Protein AF-A0A2E2ATV5-F1 (afdb_monomer)

Mean predicted aligned error: 11.68 Å

pLDDT: mean 76.26, std 19.48, range [38.84, 96.06]

Sequence (102 aa):
MVSDTLPAQDDDAKKGMDEQSQVKVQELYQQFESQNRDREFQKAGETLTKALKLQEVPTFYYLRGRVQFRLGQFEASVKSFDAYVKAAPNAESRQWERGISM

Nearest PDB structures (foldseek):
  2gw1-assembly1_B  TM=9.571E-01  e=1.137E-01  Saccharomyces cerevisiae
  3uq3-assembly1_A  TM=8.238E-01  e=8.027E-02  Saccharomyces cerevisiae S288C
  8pkp-assembly1_Y  TM=6.493E-01  e=6.746E-02  Homo sapiens
  2pl2-assembly1_B  TM=7.151E-01  e=1.705E-01  Thermus thermophilus HB27
  4hnx-assembly1_A  TM=8.752E-01  e=1.544E+00  Saccharomyces cerevisiae S288C

Radius of gyration: 19.48 Å; Cα contacts (8 Å, |Δi|>4): 80; chains: 1; bounding box: 32×51×69 Å

Solvent-accessible surface area (backbone atoms only — not comparable to full-atom values): 5666 Å² total; per-residue (Å²): 136,90,81,90,83,80,84,95,63,71,68,63,54,52,54,53,52,50,49,54,45,49,52,51,38,50,51,34,49,54,52,25,55,51,28,52,72,71,62,38,39,71,58,23,41,51,36,36,53,54,29,44,72,73,47,83,49,39,69,46,31,43,53,37,13,55,33,28,43,75,70,66,37,51,71,63,12,50,55,24,40,54,48,19,51,68,67,29,58,66,64,60,53,67,64,56,70,67,69,75,77,116

Foldseek 3Di:
DDDDDDDPPPPVVVVVLVVVLVVLLVVLVVVLVVCVVVLVLVVSLVSLVVSCVSPVDLVSLQVNLVSCVSVVVNVSSVVSVVSSCVVPVCVVVVVCVVVPPD

Structure (mmCIF, N/CA/C/O 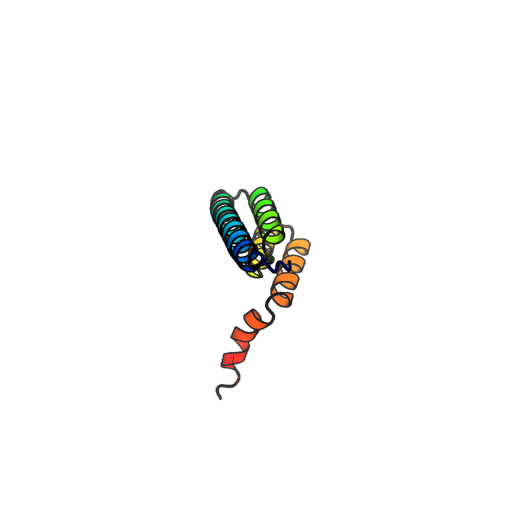backbone):
data_AF-A0A2E2ATV5-F1
#
_entry.id   AF-A0A2E2ATV5-F1
#
loop_
_atom_site.group_PDB
_atom_site.id
_atom_site.type_symbol
_atom_site.label_atom_id
_atom_site.label_al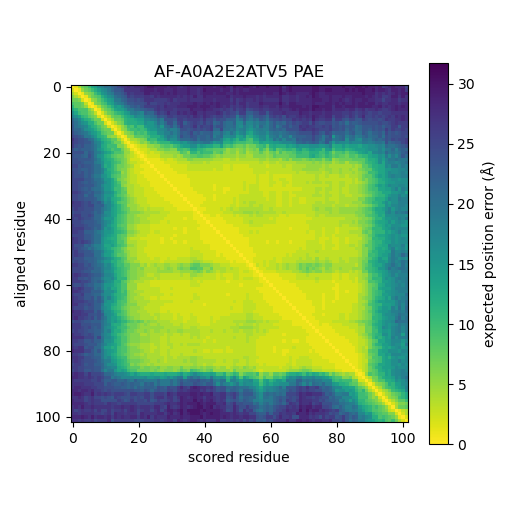t_id
_atom_site.label_comp_id
_atom_site.label_asym_id
_atom_site.label_entity_id
_atom_site.label_seq_id
_atom_site.pdbx_PDB_ins_code
_atom_site.Cartn_x
_atom_site.Cartn_y
_atom_site.Cartn_z
_atom_site.occupancy
_atom_site.B_iso_or_equiv
_atom_site.auth_seq_id
_atom_site.auth_comp_id
_atom_site.auth_asym_id
_atom_site.auth_atom_id
_atom_site.pdbx_PDB_model_num
ATOM 1 N N . MET A 1 1 ? -22.348 -38.082 41.407 1.00 40.03 1 MET A N 1
ATOM 2 C CA . MET A 1 1 ? -20.935 -38.126 40.981 1.00 40.03 1 MET A CA 1
ATOM 3 C C . MET A 1 1 ? -20.800 -37.195 39.793 1.00 40.03 1 MET A C 1
ATOM 5 O O . MET A 1 1 ? -21.635 -37.247 38.903 1.00 40.03 1 MET A O 1
ATOM 9 N N . VAL A 1 2 ? -19.855 -36.269 39.913 1.00 58.44 2 VAL A N 1
ATOM 10 C CA . VAL A 1 2 ? -19.518 -35.159 39.008 1.00 58.44 2 VAL A CA 1
ATOM 11 C C . VAL A 1 2 ? -18.863 -35.636 37.711 1.00 58.44 2 VAL A C 1
ATOM 13 O O . VAL A 1 2 ? -18.231 -36.685 37.744 1.00 58.44 2 VAL A O 1
ATOM 16 N N . SER A 1 3 ? -19.036 -34.844 36.642 1.00 38.84 3 SER A N 1
ATOM 17 C CA . SER A 1 3 ? -18.182 -34.641 35.446 1.00 38.84 3 SER A CA 1
ATOM 18 C C . SER A 1 3 ? -19.098 -34.058 34.357 1.00 38.84 3 SER A C 1
ATOM 20 O O . SER A 1 3 ? -1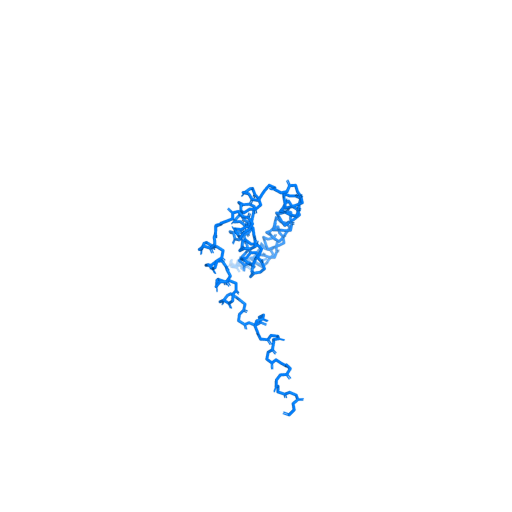9.776 -34.796 33.655 1.00 38.84 3 SER A O 1
ATOM 22 N N . ASP A 1 4 ? -19.427 -32.767 34.373 1.00 52.78 4 ASP A N 1
ATOM 23 C CA . ASP A 1 4 ? -18.598 -31.655 33.877 1.00 52.78 4 ASP A CA 1
ATOM 24 C C . ASP A 1 4 ? -18.025 -31.929 32.477 1.00 52.78 4 ASP A C 1
ATOM 26 O O . ASP A 1 4 ? -16.987 -32.568 32.318 1.00 52.78 4 ASP A O 1
ATOM 30 N N . THR A 1 5 ? -18.759 -31.506 31.446 1.00 47.09 5 THR A N 1
ATOM 31 C CA . THR A 1 5 ? -18.222 -31.278 30.098 1.00 47.09 5 THR A CA 1
ATOM 32 C C . THR A 1 5 ? -19.056 -30.188 29.418 1.00 47.09 5 THR A C 1
ATOM 34 O O . THR A 1 5 ? -20.007 -30.457 28.689 1.00 47.09 5 THR A O 1
ATOM 37 N N . LEU A 1 6 ? -18.696 -28.937 29.687 1.00 53.22 6 LEU A N 1
ATOM 38 C CA . LEU A 1 6 ? -18.699 -27.862 28.692 1.00 53.22 6 LEU A CA 1
ATOM 39 C C . LEU A 1 6 ? -17.217 -27.501 28.483 1.00 53.22 6 LEU A C 1
ATOM 41 O O . LEU A 1 6 ? -16.465 -27.519 29.458 1.00 53.22 6 LEU A O 1
ATOM 45 N N . PRO A 1 7 ? -16.770 -27.244 27.241 1.00 45.09 7 PRO A N 1
ATOM 46 C CA . PRO A 1 7 ? -17.163 -26.009 26.574 1.00 45.09 7 PRO A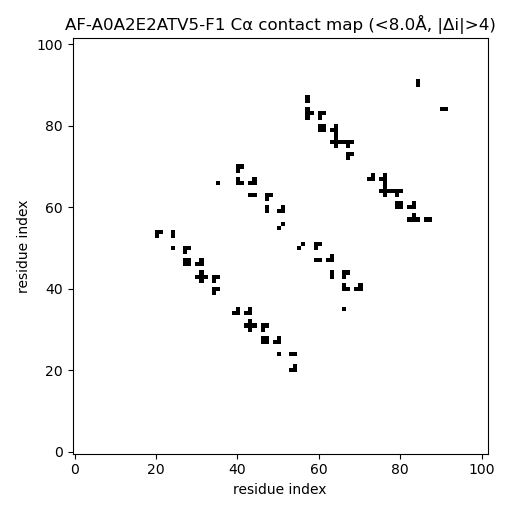 CA 1
ATOM 47 C C . PRO A 1 7 ? -17.451 -26.185 25.075 1.00 45.09 7 PRO A C 1
ATOM 49 O O . PRO A 1 7 ? -16.579 -26.517 24.281 1.00 45.09 7 PRO A O 1
ATOM 52 N N . ALA A 1 8 ? -18.682 -25.873 24.675 1.00 48.25 8 ALA A N 1
ATOM 53 C CA . ALA A 1 8 ? -19.016 -25.510 23.301 1.00 48.25 8 ALA A CA 1
ATOM 54 C C . ALA A 1 8 ? -19.068 -23.974 23.216 1.00 48.25 8 ALA A C 1
ATOM 56 O O . ALA A 1 8 ? -20.149 -23.393 23.189 1.00 48.25 8 ALA A O 1
ATOM 57 N N . GLN A 1 9 ? -17.910 -23.307 23.299 1.00 45.66 9 GLN A N 1
ATOM 58 C CA . GLN A 1 9 ? -17.817 -21.838 23.195 1.00 45.66 9 GLN A CA 1
ATOM 59 C C . GLN A 1 9 ? -16.703 -21.331 22.257 1.00 45.66 9 GLN A C 1
ATOM 61 O O . GLN A 1 9 ? -16.594 -20.124 22.060 1.00 45.66 9 GLN A O 1
ATOM 66 N N . ASP A 1 10 ? -15.906 -22.206 21.636 1.00 45.75 10 ASP A N 1
ATOM 67 C CA . ASP A 1 10 ? -14.738 -21.779 20.844 1.00 45.75 10 ASP A CA 1
ATOM 68 C C . ASP A 1 10 ? -15.011 -21.529 19.344 1.00 45.75 10 ASP A C 1
ATOM 70 O O . ASP A 1 10 ? -14.190 -20.896 18.674 1.00 45.75 10 ASP A O 1
ATOM 74 N N . ASP A 1 11 ? -16.157 -21.958 18.800 1.00 46.31 11 ASP A N 1
ATOM 75 C CA . ASP A 1 11 ? -16.489 -21.759 17.375 1.00 46.31 11 ASP A CA 1
ATOM 76 C C . ASP A 1 11 ? -17.150 -20.396 17.078 1.00 46.31 11 ASP A C 1
ATOM 78 O O . ASP A 1 11 ? -16.868 -19.780 16.046 1.00 46.31 11 ASP A O 1
ATOM 82 N N . ASP A 1 12 ? -17.956 -19.853 17.997 1.00 45.78 12 ASP A N 1
ATOM 83 C CA . ASP A 1 12 ? -18.580 -18.528 17.830 1.00 45.78 12 ASP A CA 1
ATOM 84 C C . ASP A 1 12 ? -17.577 -17.370 17.986 1.00 45.78 12 ASP A C 1
ATOM 86 O O . ASP A 1 12 ? -17.730 -16.314 17.367 1.00 45.78 12 ASP A O 1
ATOM 90 N N . ALA A 1 13 ? -16.504 -17.571 18.762 1.00 46.88 13 ALA A N 1
ATOM 91 C CA . ALA A 1 13 ? -15.460 -16.567 18.962 1.00 46.88 13 ALA A CA 1
ATOM 92 C C . ALA A 1 13 ? -14.627 -16.329 17.691 1.00 46.88 13 ALA A C 1
ATOM 94 O O . ALA A 1 13 ? -14.307 -15.181 17.380 1.00 46.88 13 ALA A O 1
ATOM 95 N N . LYS A 1 14 ? -14.327 -17.385 16.917 1.00 46.62 14 LYS A N 1
ATOM 96 C CA . LYS A 1 14 ? -13.623 -17.254 15.630 1.00 46.62 14 LYS A CA 1
ATOM 97 C C . LYS A 1 14 ? -14.495 -16.566 14.590 1.00 46.62 14 LYS A C 1
ATOM 99 O O . LYS A 1 14 ? -14.045 -15.609 13.978 1.00 46.62 14 LYS A O 1
ATOM 104 N N . LYS A 1 15 ? -15.772 -16.949 14.484 1.00 50.09 15 LYS A N 1
ATOM 105 C CA . LYS A 1 15 ? -16.716 -16.328 13.544 1.00 50.09 15 LYS A CA 1
ATOM 106 C C . LYS A 1 15 ? -16.923 -14.832 13.820 1.00 50.09 15 LYS A C 1
ATOM 108 O O . LYS A 1 15 ? -16.880 -14.032 12.890 1.00 50.09 15 LYS A O 1
ATOM 113 N N . GLY A 1 16 ? -17.061 -14.442 15.091 1.00 51.47 16 GLY A N 1
ATOM 114 C CA . GLY A 1 16 ? -17.164 -13.036 15.495 1.00 51.47 16 GLY A CA 1
ATOM 115 C C . GLY A 1 16 ? -15.862 -12.238 15.335 1.00 51.47 16 GLY A C 1
ATOM 116 O O . GLY A 1 16 ? -15.908 -11.069 14.946 1.00 51.47 16 GLY A O 1
ATOM 117 N N . MET A 1 17 ? -14.696 -12.848 15.590 1.00 52.00 17 MET A N 1
ATOM 118 C CA . MET A 1 17 ? -13.382 -12.223 15.356 1.00 52.00 17 MET A CA 1
ATOM 119 C C . MET A 1 17 ? -13.070 -12.066 13.866 1.00 52.00 17 MET A C 1
ATOM 121 O O . MET A 1 17 ? -12.472 -11.059 13.475 1.00 52.00 17 MET A O 1
ATOM 125 N N . ASP A 1 18 ? -13.516 -13.008 13.038 1.00 59.84 18 ASP A N 1
ATOM 126 C CA . ASP A 1 18 ? -13.402 -12.945 11.586 1.00 59.84 18 ASP A CA 1
ATOM 127 C C . ASP A 1 18 ? -14.333 -11.864 11.022 1.00 59.84 18 ASP A C 1
ATOM 129 O O . ASP A 1 18 ? -13.902 -11.079 10.181 1.00 59.84 18 ASP A O 1
ATOM 133 N N . GLU A 1 19 ? -15.563 -11.730 11.532 1.00 66.62 19 GLU A N 1
ATOM 134 C CA . GLU A 1 19 ? -16.487 -10.652 11.145 1.00 66.62 19 GLU A CA 1
ATOM 135 C C . GLU A 1 19 ? -15.965 -9.266 11.545 1.00 66.62 19 GLU A C 1
ATOM 137 O O . GLU A 1 19 ? -15.950 -8.352 10.721 1.00 66.62 19 GLU A O 1
ATOM 142 N N . GLN A 1 20 ? -15.466 -9.092 12.773 1.00 69.69 20 GLN A N 1
ATOM 143 C CA . GLN A 1 20 ? -14.890 -7.812 13.203 1.00 69.69 20 GLN A CA 1
ATOM 144 C C . GLN A 1 20 ? -13.626 -7.450 12.417 1.00 69.69 20 GLN A C 1
ATOM 146 O O . GLN A 1 20 ? -13.437 -6.288 12.048 1.00 69.69 20 GLN A O 1
ATOM 151 N N . SER A 1 21 ? -12.770 -8.434 12.130 1.00 73.25 21 SER A N 1
ATOM 152 C CA . SER A 1 21 ? -11.574 -8.225 11.311 1.00 73.25 21 SER A CA 1
ATOM 153 C C . SER A 1 21 ? -11.946 -7.886 9.869 1.00 73.25 21 SER A C 1
ATOM 155 O O . SER A 1 21 ? -11.364 -6.961 9.306 1.00 73.25 21 SER A O 1
ATOM 157 N N . GLN A 1 22 ? -12.962 -8.536 9.297 1.00 77.69 22 GLN A N 1
ATOM 158 C CA . GLN A 1 22 ? -13.476 -8.230 7.958 1.00 77.69 22 GLN A CA 1
ATOM 159 C C . GLN A 1 22 ? -14.098 -6.834 7.875 1.00 77.69 22 GLN A C 1
ATOM 161 O O . GLN A 1 22 ? -13.788 -6.091 6.944 1.00 77.69 22 GLN A O 1
ATOM 166 N N . VAL A 1 23 ? -14.916 -6.432 8.853 1.00 85.94 23 VAL A N 1
ATOM 167 C CA . VAL A 1 23 ? -15.482 -5.073 8.913 1.00 85.94 23 VAL A CA 1
ATOM 168 C C . VAL A 1 23 ? -14.363 -4.039 8.996 1.00 85.94 23 VAL A C 1
ATOM 170 O O . VAL A 1 23 ? -14.368 -3.060 8.253 1.00 85.94 23 VAL A O 1
ATOM 173 N N . LYS A 1 24 ? -13.343 -4.282 9.821 1.00 88.62 24 LYS A N 1
ATOM 174 C CA . LYS A 1 24 ? -12.213 -3.358 9.961 1.00 88.62 24 LYS A CA 1
ATOM 175 C C . LYS A 1 24 ? -11.339 -3.288 8.710 1.00 88.62 24 LYS A C 1
ATOM 177 O O . LYS A 1 24 ? -10.869 -2.216 8.336 1.00 88.62 24 LYS A O 1
ATOM 182 N N . VAL A 1 25 ? -11.138 -4.414 8.032 1.00 88.19 25 VAL A N 1
ATOM 183 C CA . VAL A 1 25 ? -10.477 -4.474 6.723 1.00 88.19 25 VAL A CA 1
ATOM 184 C C . VAL A 1 25 ? -11.276 -3.692 5.676 1.00 88.19 25 VAL A C 1
ATOM 186 O O . VAL A 1 25 ? -10.690 -2.930 4.905 1.00 88.19 25 VAL A O 1
ATOM 189 N N . GLN A 1 26 ? -12.604 -3.813 5.685 1.00 87.50 26 GLN A N 1
ATOM 190 C CA . GLN A 1 26 ? -13.494 -3.068 4.798 1.00 87.50 26 GLN A CA 1
ATOM 191 C C . GLN A 1 26 ? -13.435 -1.557 5.064 1.00 87.50 26 GLN A C 1
ATOM 193 O O . GLN A 1 26 ? -13.357 -0.773 4.118 1.00 87.50 26 GLN A O 1
ATOM 198 N N . GLU A 1 27 ? -13.414 -1.128 6.327 1.00 91.31 27 GLU A N 1
ATOM 199 C CA . GLU A 1 27 ? -13.226 0.281 6.700 1.00 91.31 27 GLU A CA 1
ATOM 200 C C . GLU A 1 27 ? -11.885 0.829 6.201 1.00 91.31 27 GLU A C 1
ATOM 202 O O . GLU A 1 27 ? -11.836 1.900 5.593 1.00 91.31 27 GLU A O 1
ATOM 207 N N . LEU A 1 28 ? -10.796 0.076 6.392 1.00 92.75 28 LEU A N 1
ATOM 208 C CA . LEU A 1 28 ? -9.475 0.452 5.884 1.00 92.75 28 LEU A CA 1
ATOM 209 C C . LEU A 1 28 ? -9.463 0.541 4.354 1.00 92.75 28 LEU A C 1
ATOM 211 O O . LEU A 1 28 ? -8.801 1.417 3.800 1.00 92.75 28 LEU A O 1
ATOM 215 N N . TYR A 1 29 ? -10.215 -0.314 3.660 1.00 90.81 29 TYR A N 1
ATOM 216 C CA . TYR A 1 29 ? -10.355 -0.231 2.209 1.00 90.81 29 TYR A CA 1
ATOM 217 C C . TYR A 1 29 ? -11.087 1.048 1.770 1.00 90.81 29 TYR A C 1
ATOM 219 O O . TYR A 1 29 ? -10.609 1.751 0.879 1.00 90.81 29 TYR A O 1
ATOM 227 N N . GLN A 1 30 ? -12.188 1.415 2.433 1.00 92.81 30 GLN A N 1
ATOM 228 C CA . GLN A 1 30 ? -12.886 2.681 2.164 1.00 92.81 30 GLN A CA 1
ATOM 229 C C . GLN A 1 30 ? -11.992 3.896 2.446 1.00 92.81 30 GLN A C 1
ATOM 231 O O . GLN A 1 30 ? -11.943 4.843 1.657 1.00 92.81 30 GLN A O 1
ATOM 236 N N . GLN A 1 31 ? -11.229 3.852 3.541 1.00 94.75 31 GLN A N 1
ATOM 237 C CA . GLN A 1 31 ? -10.256 4.886 3.882 1.00 94.75 31 GLN A CA 1
ATOM 238 C C . GLN A 1 31 ? -9.162 5.005 2.812 1.00 94.75 31 GLN A C 1
ATOM 240 O O . GLN A 1 31 ? -8.822 6.117 2.403 1.00 94.75 31 GLN A O 1
ATOM 245 N N . PHE A 1 32 ? -8.642 3.875 2.329 1.00 94.81 32 PHE A N 1
ATOM 246 C CA . PHE A 1 32 ? -7.686 3.829 1.227 1.00 94.81 32 PHE A CA 1
ATOM 247 C C . PHE A 1 32 ? -8.258 4.475 -0.042 1.00 94.81 32 PHE A C 1
ATOM 249 O O . PHE A 1 32 ? -7.579 5.295 -0.656 1.00 94.81 32 PHE A O 1
ATOM 256 N N . GLU A 1 33 ? -9.494 4.153 -0.429 1.00 92.50 33 GLU A N 1
ATOM 257 C CA . GLU A 1 33 ? -10.136 4.716 -1.624 1.00 92.50 33 GLU A CA 1
ATOM 258 C C . GLU A 1 33 ? -10.300 6.240 -1.529 1.00 92.50 33 GLU A C 1
ATOM 260 O O . GLU A 1 33 ? -10.104 6.946 -2.522 1.00 92.50 33 GLU A O 1
ATOM 265 N N . SER A 1 34 ? -10.610 6.769 -0.340 1.00 96.06 34 SER A N 1
ATOM 266 C CA . SER A 1 34 ? -10.621 8.219 -0.100 1.00 96.06 34 SER A CA 1
ATOM 267 C C . SER A 1 34 ? -9.227 8.818 -0.277 1.00 96.06 34 SER A C 1
ATOM 269 O O . SER A 1 34 ? -9.035 9.683 -1.125 1.00 96.06 34 SER A O 1
ATOM 271 N N . GLN A 1 35 ? -8.226 8.290 0.434 1.00 94.25 35 GLN A N 1
ATOM 272 C CA . GLN A 1 35 ? -6.840 8.775 0.368 1.00 94.25 35 GLN A CA 1
ATOM 273 C C . GLN A 1 35 ? -6.267 8.704 -1.051 1.00 94.25 35 GLN A C 1
ATOM 275 O O . GLN A 1 35 ? -5.546 9.597 -1.491 1.00 94.25 35 GLN A O 1
ATOM 280 N N . ASN A 1 36 ? -6.593 7.647 -1.794 1.00 91.00 36 ASN A N 1
ATOM 281 C CA 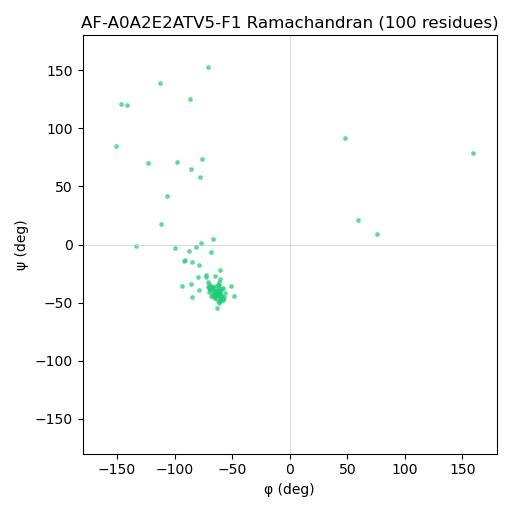. ASN A 1 36 ? -6.168 7.470 -3.174 1.00 91.00 36 ASN A CA 1
ATOM 282 C C . ASN A 1 36 ? -6.842 8.485 -4.116 1.00 91.00 36 ASN A C 1
ATOM 284 O O . ASN A 1 36 ? -6.185 8.973 -5.039 1.00 91.00 36 ASN A O 1
ATOM 288 N N . ARG A 1 37 ? -8.111 8.848 -3.871 1.00 92.56 37 ARG A N 1
ATOM 289 C CA . ARG A 1 37 ? -8.798 9.952 -4.569 1.00 92.56 37 ARG A CA 1
ATOM 290 C C . ARG A 1 37 ? -8.139 11.298 -4.290 1.00 92.56 37 ARG A C 1
ATOM 292 O O . ARG A 1 37 ? -7.886 12.051 -5.227 1.00 92.56 37 ARG A O 1
ATOM 299 N N . ASP A 1 38 ? -7.781 11.532 -3.035 1.00 94.31 38 ASP A N 1
ATOM 300 C CA . ASP A 1 38 ? -7.130 12.759 -2.568 1.00 94.31 38 ASP A CA 1
ATOM 301 C C . ASP A 1 38 ? -5.633 12.815 -2.928 1.00 94.31 38 ASP A C 1
ATOM 303 O O . ASP A 1 38 ? -4.939 13.779 -2.611 1.00 94.31 38 ASP A O 1
ATOM 307 N N . ARG A 1 39 ? -5.121 11.791 -3.632 1.00 91.44 39 ARG A N 1
ATOM 308 C CA . ARG A 1 39 ? -3.708 11.619 -4.015 1.00 91.44 39 ARG A CA 1
ATOM 309 C C . ARG A 1 39 ? -2.745 11.567 -2.827 1.00 91.44 39 ARG A C 1
ATOM 311 O O . ARG A 1 39 ? -1.537 11.735 -2.995 1.00 91.44 39 ARG A O 1
ATOM 318 N N . GLU A 1 40 ? -3.244 11.250 -1.638 1.00 94.88 40 GLU A N 1
ATOM 319 C CA . GLU A 1 40 ? -2.456 11.034 -0.426 1.00 94.88 40 GLU A CA 1
ATOM 320 C C . GLU A 1 40 ? -1.796 9.645 -0.445 1.00 94.88 40 GLU A C 1
ATOM 322 O O . GLU A 1 40 ? -2.011 8.801 0.426 1.00 94.88 40 GLU A O 1
ATOM 327 N N . PHE A 1 41 ? -0.980 9.377 -1.467 1.00 92.12 41 PHE A N 1
ATOM 328 C CA . PHE A 1 41 ? -0.461 8.041 -1.756 1.00 92.12 41 PHE A CA 1
ATOM 329 C C . PHE A 1 41 ? 0.406 7.468 -0.623 1.00 92.12 41 PHE A C 1
ATOM 331 O O . PHE A 1 41 ? 0.372 6.265 -0.383 1.00 92.12 41 PHE A O 1
ATOM 338 N N . GLN A 1 42 ? 1.138 8.299 0.127 1.00 92.56 42 GLN A N 1
ATOM 339 C CA . GLN A 1 42 ? 1.889 7.818 1.296 1.00 92.56 42 GLN A CA 1
ATOM 340 C C . GLN A 1 42 ? 0.953 7.228 2.359 1.00 92.56 42 GLN A C 1
ATOM 342 O O . GLN A 1 42 ? 1.137 6.082 2.769 1.00 92.56 42 GLN A O 1
ATOM 347 N N . LYS A 1 43 ? -0.103 7.963 2.730 1.00 94.19 43 LYS A N 1
ATOM 348 C CA . LYS A 1 43 ? -1.106 7.492 3.695 1.00 94.19 43 LYS A CA 1
ATOM 349 C C . LYS A 1 43 ? -1.865 6.278 3.162 1.00 94.19 43 LYS A C 1
ATOM 351 O O . LYS A 1 43 ? -2.067 5.319 3.899 1.00 94.19 43 LYS A O 1
ATOM 356 N N . ALA A 1 44 ? -2.201 6.274 1.871 1.00 93.94 44 ALA A N 1
ATOM 357 C CA . ALA A 1 44 ? -2.836 5.137 1.206 1.00 93.94 44 ALA A CA 1
ATOM 358 C C . ALA A 1 44 ? -1.998 3.849 1.345 1.00 93.94 44 ALA A C 1
ATOM 360 O O . ALA A 1 44 ? -2.533 2.780 1.639 1.00 93.94 44 ALA A O 1
ATOM 361 N N . GLY A 1 45 ? -0.672 3.947 1.198 1.00 93.00 45 GLY A N 1
ATOM 362 C CA . GLY A 1 45 ? 0.248 2.821 1.384 1.00 93.00 45 GLY A CA 1
ATOM 363 C C . GLY A 1 45 ? 0.317 2.319 2.831 1.00 93.00 45 GLY A C 1
ATOM 364 O O . GLY A 1 45 ? 0.376 1.107 3.067 1.00 93.00 45 GLY A O 1
ATOM 365 N N . GLU A 1 46 ? 0.262 3.224 3.809 1.00 93.50 46 GLU A N 1
ATOM 366 C CA . GLU A 1 46 ? 0.197 2.872 5.233 1.00 93.50 46 GLU A CA 1
ATOM 367 C C . GLU A 1 46 ? -1.121 2.180 5.593 1.00 93.50 46 GLU A C 1
ATOM 369 O O . GLU A 1 46 ? -1.111 1.159 6.284 1.00 93.50 46 GLU A O 1
ATOM 374 N N . THR A 1 47 ? -2.248 2.693 5.094 1.00 94.62 47 THR A N 1
ATOM 375 C CA . THR A 1 47 ? -3.580 2.105 5.286 1.00 94.62 47 THR A CA 1
ATOM 376 C C . THR A 1 47 ? -3.632 0.682 4.737 1.00 94.62 47 THR A C 1
ATOM 378 O O . THR A 1 47 ? -4.050 -0.233 5.445 1.00 94.62 47 THR A O 1
ATOM 381 N N . LEU A 1 48 ? -3.099 0.450 3.533 1.00 92.62 48 LEU A N 1
ATOM 382 C CA . LEU A 1 48 ? -2.994 -0.895 2.955 1.00 92.62 48 LEU A CA 1
ATOM 383 C C . LEU A 1 48 ? -2.078 -1.816 3.767 1.00 92.62 48 LEU A C 1
ATOM 385 O O . LEU A 1 48 ? -2.359 -3.001 3.908 1.00 92.62 48 LEU A O 1
ATOM 389 N N . THR A 1 49 ? -1.000 -1.283 4.342 1.00 92.06 49 THR A N 1
ATOM 390 C CA . THR A 1 49 ? -0.115 -2.062 5.221 1.00 92.06 49 THR A CA 1
ATOM 391 C C . THR A 1 49 ? -0.822 -2.467 6.516 1.00 92.06 49 THR A C 1
ATOM 393 O O . THR A 1 49 ? -0.611 -3.575 7.002 1.00 92.06 49 THR A O 1
ATOM 396 N N . LYS A 1 50 ? -1.688 -1.609 7.070 1.00 91.62 50 LYS A N 1
ATOM 397 C CA . LYS A 1 50 ? -2.550 -1.962 8.209 1.00 91.62 50 LYS A CA 1
ATOM 398 C C . LYS A 1 50 ? -3.579 -3.023 7.821 1.00 91.62 50 LYS A C 1
ATOM 400 O O . LYS A 1 50 ? -3.752 -3.971 8.576 1.00 91.62 50 LYS A O 1
ATOM 405 N N . ALA A 1 51 ? -4.202 -2.899 6.648 1.00 90.56 51 ALA A N 1
ATOM 406 C CA . ALA A 1 51 ? -5.175 -3.873 6.155 1.00 90.56 51 ALA A CA 1
ATOM 407 C C . ALA A 1 51 ? -4.542 -5.262 5.979 1.00 90.56 51 ALA A C 1
ATOM 409 O O . ALA A 1 51 ? -5.085 -6.242 6.475 1.00 90.56 51 ALA A O 1
ATOM 410 N N . LEU A 1 52 ? -3.340 -5.325 5.396 1.00 87.69 52 LEU A N 1
ATOM 411 C CA . LEU A 1 52 ? -2.566 -6.562 5.237 1.00 87.69 52 LEU A CA 1
ATOM 412 C C . LEU A 1 52 ? -2.197 -7.239 6.565 1.00 87.69 52 LEU A C 1
ATOM 414 O O . LEU A 1 52 ? -2.085 -8.455 6.605 1.00 87.69 52 LEU A O 1
ATOM 418 N N . LYS A 1 53 ? -2.021 -6.477 7.654 1.00 88.12 53 LYS A N 1
ATOM 419 C CA . LYS A 1 53 ? -1.770 -7.046 8.992 1.00 88.12 53 LYS A CA 1
ATOM 420 C C . LYS A 1 53 ? -3.008 -7.684 9.618 1.00 88.12 53 LYS A C 1
ATOM 422 O O . LYS A 1 53 ? -2.858 -8.522 10.499 1.00 88.12 53 LYS A O 1
ATOM 427 N N . LEU A 1 54 ? -4.201 -7.235 9.228 1.00 86.50 54 LEU A N 1
ATOM 428 C CA . LEU A 1 54 ? -5.461 -7.807 9.699 1.00 86.50 54 LEU A CA 1
ATOM 429 C C . LEU A 1 54 ? -5.851 -9.017 8.856 1.00 86.50 54 LEU A C 1
ATOM 431 O O . LEU A 1 54 ? -6.235 -10.047 9.395 1.00 86.50 54 LEU A O 1
ATOM 435 N N . GLN A 1 55 ? -5.744 -8.881 7.536 1.00 83.12 55 GLN A N 1
ATOM 436 C CA . GLN A 1 55 ? -6.062 -9.939 6.597 1.00 83.12 55 GLN A CA 1
ATOM 437 C C . GLN A 1 55 ? -5.136 -9.849 5.386 1.00 83.12 55 GLN A C 1
ATOM 439 O O . GLN A 1 55 ? -5.116 -8.850 4.659 1.00 83.12 55 GLN A O 1
ATOM 444 N N . GLU A 1 56 ? -4.392 -10.923 5.140 1.00 82.19 56 GLU A N 1
ATOM 445 C CA . GLU A 1 56 ? -3.505 -11.046 3.985 1.00 82.19 56 GLU A CA 1
ATOM 446 C C . GLU A 1 56 ? -4.322 -11.335 2.717 1.00 82.19 56 GLU A C 1
ATOM 448 O O . GLU A 1 56 ? -4.366 -12.447 2.196 1.00 82.19 56 GLU A O 1
ATOM 453 N N . VAL A 1 57 ? -5.019 -10.309 2.222 1.00 83.75 57 VAL A N 1
ATOM 454 C CA . VAL A 1 57 ? -5.780 -10.381 0.972 1.00 83.75 57 VAL A CA 1
ATOM 455 C C . VAL A 1 57 ? -4.848 -10.053 -0.198 1.00 83.75 57 VAL A C 1
ATOM 457 O O . VAL A 1 57 ? -4.281 -8.954 -0.223 1.00 83.75 57 VAL A O 1
ATOM 460 N N . PRO A 1 58 ? -4.739 -10.924 -1.221 1.00 83.31 58 PRO A N 1
ATOM 461 C CA . PRO A 1 58 ? -3.911 -10.678 -2.401 1.00 83.31 58 PRO A CA 1
ATOM 462 C C . PRO A 1 58 ? -4.138 -9.287 -3.012 1.00 83.31 58 PRO A C 1
ATOM 464 O O . PRO A 1 58 ? -3.192 -8.547 -3.285 1.00 83.31 58 PRO A O 1
ATOM 467 N N . THR A 1 59 ? -5.400 -8.874 -3.134 1.00 85.56 59 THR A N 1
ATOM 468 C CA . THR A 1 59 ? -5.806 -7.566 -3.666 1.00 85.56 59 THR A CA 1
ATOM 469 C C . THR A 1 59 ? -5.087 -6.385 -3.004 1.00 85.56 59 THR A C 1
ATOM 471 O O . THR A 1 59 ? -4.743 -5.423 -3.692 1.00 85.56 59 THR A O 1
ATOM 474 N N . PHE A 1 60 ? -4.793 -6.437 -1.700 1.00 90.00 60 PHE A N 1
ATOM 475 C CA . PHE A 1 60 ? -4.092 -5.342 -1.026 1.00 90.00 60 PHE A CA 1
ATOM 476 C C . PHE A 1 60 ? -2.621 -5.234 -1.428 1.00 90.00 60 PHE A C 1
ATOM 478 O O . PHE A 1 60 ? -2.117 -4.115 -1.523 1.00 90.00 60 PHE A O 1
ATOM 485 N N . TYR A 1 61 ? -1.942 -6.341 -1.746 1.00 89.69 61 TYR A N 1
ATOM 486 C CA . TYR A 1 61 ? -0.587 -6.284 -2.305 1.00 89.69 61 TYR A CA 1
ATOM 487 C C . TYR A 1 61 ? -0.584 -5.614 -3.684 1.00 89.69 61 TYR A C 1
ATOM 489 O O . TYR A 1 61 ? 0.252 -4.747 -3.943 1.00 89.69 61 TYR A O 1
ATOM 497 N N . TYR A 1 62 ? -1.574 -5.925 -4.529 1.00 88.94 62 TYR A N 1
ATOM 498 C CA . TYR A 1 62 ? -1.744 -5.273 -5.830 1.00 88.94 62 TYR A CA 1
ATOM 499 C C . TYR A 1 62 ? -2.002 -3.764 -5.691 1.00 88.94 62 TYR A C 1
ATOM 501 O O . TYR A 1 62 ? -1.338 -2.942 -6.330 1.00 88.94 62 TYR A O 1
ATOM 509 N N . LEU A 1 63 ? -2.930 -3.370 -4.813 1.00 91.31 63 LEU A N 1
ATOM 510 C CA . LEU A 1 63 ? -3.217 -1.958 -4.549 1.00 91.31 63 LEU A CA 1
ATOM 511 C C . LEU A 1 63 ? -1.990 -1.232 -3.985 1.00 91.31 63 LEU A C 1
ATOM 513 O O . LEU A 1 63 ? -1.691 -0.119 -4.420 1.00 91.31 63 LEU A O 1
ATOM 517 N N . ARG A 1 64 ? -1.226 -1.877 -3.095 1.00 92.88 64 ARG A N 1
ATOM 518 C CA . ARG A 1 64 ? -0.006 -1.295 -2.520 1.00 92.88 64 ARG A CA 1
ATOM 519 C C . ARG A 1 64 ? 1.057 -1.092 -3.590 1.00 92.88 64 ARG A C 1
ATOM 521 O O . ARG A 1 64 ? 1.658 -0.021 -3.637 1.00 92.88 64 ARG A O 1
ATOM 528 N N . GLY A 1 65 ? 1.222 -2.062 -4.490 1.00 93.19 65 GLY A N 1
ATOM 529 C CA . GLY A 1 65 ? 2.097 -1.947 -5.654 1.00 93.19 65 GLY A CA 1
ATOM 530 C C . GLY A 1 65 ? 1.731 -0.751 -6.534 1.00 93.19 65 GLY A C 1
ATOM 531 O O . GLY A 1 65 ? 2.606 0.042 -6.884 1.00 93.19 65 GLY A O 1
ATOM 532 N N . ARG A 1 66 ? 0.439 -0.534 -6.818 1.00 92.44 66 ARG A N 1
ATOM 533 C CA . ARG A 1 66 ? -0.032 0.638 -7.587 1.00 92.44 66 ARG A CA 1
ATOM 534 C C . ARG A 1 66 ? 0.259 1.964 -6.890 1.00 92.44 66 ARG A C 1
ATOM 536 O O . ARG A 1 66 ? 0.649 2.925 -7.548 1.00 92.44 66 ARG A O 1
ATOM 543 N N . VAL A 1 67 ? 0.063 2.031 -5.578 1.00 94.31 67 VAL A N 1
ATOM 544 C CA . VAL A 1 67 ? 0.357 3.231 -4.782 1.00 94.31 67 VAL A CA 1
ATOM 545 C C . VAL A 1 67 ? 1.854 3.533 -4.787 1.00 94.31 67 VAL A C 1
ATOM 547 O O . VAL A 1 67 ? 2.253 4.664 -5.049 1.00 94.31 67 VAL A O 1
ATOM 550 N N . GLN A 1 68 ? 2.6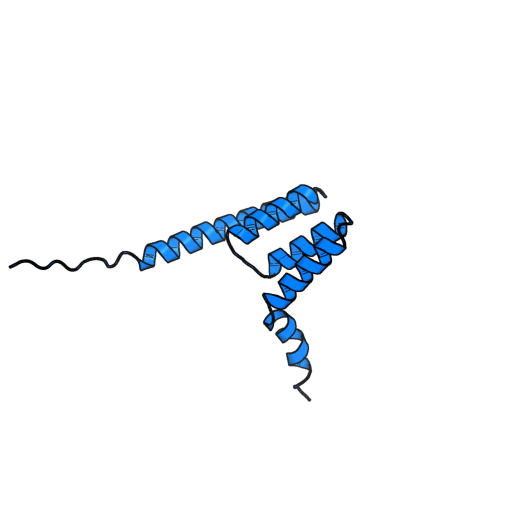90 2.518 -4.569 1.00 93.12 68 GLN A N 1
ATOM 551 C CA . GLN A 1 68 ? 4.148 2.640 -4.608 1.00 93.12 68 GLN A CA 1
ATOM 552 C C . GLN A 1 68 ? 4.643 3.077 -5.988 1.00 93.12 68 GLN A C 1
ATOM 554 O O . GLN A 1 68 ? 5.511 3.940 -6.078 1.00 93.12 68 GLN A O 1
ATOM 559 N N . PHE A 1 69 ? 4.032 2.566 -7.060 1.00 92.00 69 PHE A N 1
ATOM 560 C CA . PHE A 1 69 ? 4.308 3.014 -8.423 1.00 92.00 69 PHE A CA 1
ATOM 561 C C . PHE A 1 69 ? 4.009 4.509 -8.601 1.00 92.00 69 PHE A C 1
ATOM 563 O O . PHE A 1 69 ? 4.834 5.249 -9.128 1.00 92.00 69 PHE A O 1
ATOM 570 N N . ARG A 1 70 ? 2.859 4.982 -8.101 1.00 89.12 70 ARG A N 1
ATOM 571 C CA . ARG A 1 70 ? 2.481 6.408 -8.140 1.00 89.12 70 ARG A CA 1
ATOM 572 C C . ARG A 1 70 ? 3.403 7.301 -7.307 1.00 89.12 70 ARG A C 1
ATOM 574 O O . ARG A 1 70 ? 3.548 8.473 -7.633 1.00 89.12 70 ARG A O 1
ATOM 581 N N . LEU A 1 71 ? 4.029 6.752 -6.267 1.00 91.62 71 LEU A N 1
ATOM 582 C CA . LEU A 1 71 ? 5.046 7.422 -5.450 1.00 91.62 71 LEU A CA 1
ATOM 583 C C . LEU A 1 71 ? 6.453 7.390 -6.074 1.00 91.62 71 LEU A C 1
ATOM 585 O O . LEU A 1 71 ? 7.382 7.926 -5.477 1.00 91.62 71 LEU A O 1
ATOM 589 N N . GLY A 1 72 ? 6.640 6.743 -7.231 1.00 92.00 72 GLY A N 1
ATOM 590 C CA . GLY A 1 72 ? 7.954 6.551 -7.857 1.00 92.00 72 GLY A CA 1
ATOM 591 C C . GLY A 1 72 ? 8.819 5.474 -7.189 1.00 92.00 72 GLY A C 1
ATOM 592 O O . GLY A 1 72 ? 9.991 5.319 -7.518 1.00 92.00 72 GLY A O 1
ATOM 593 N N . GLN A 1 73 ? 8.258 4.699 -6.260 1.00 93.88 73 GLN A N 1
ATOM 594 C CA . GLN A 1 73 ? 8.944 3.614 -5.555 1.00 93.88 73 GLN A CA 1
ATOM 595 C C . GLN A 1 73 ? 8.873 2.318 -6.372 1.00 93.88 73 GLN A C 1
ATOM 597 O O . GLN A 1 73 ? 8.234 1.342 -5.971 1.00 93.88 73 GLN A O 1
ATOM 602 N N . PHE A 1 74 ? 9.502 2.313 -7.546 1.00 91.31 74 PHE A N 1
ATOM 603 C CA . PHE A 1 74 ? 9.366 1.228 -8.520 1.00 91.31 74 PHE A CA 1
ATOM 604 C C . PHE A 1 74 ? 9.842 -0.130 -7.985 1.00 91.31 74 PHE A C 1
ATOM 606 O O . PHE A 1 74 ? 9.127 -1.116 -8.125 1.00 91.31 74 PHE A O 1
ATOM 613 N N . GLU A 1 75 ? 10.978 -0.190 -7.286 1.00 92.31 75 GLU A N 1
ATOM 614 C CA . GLU A 1 75 ? 11.473 -1.451 -6.708 1.00 92.31 75 GLU A CA 1
ATOM 615 C C . GLU A 1 75 ? 10.520 -2.038 -5.658 1.00 92.31 75 GLU A C 1
ATOM 617 O O . GLU A 1 75 ? 10.276 -3.245 -5.621 1.00 92.31 75 GLU A O 1
ATOM 622 N N . ALA A 1 76 ? 9.955 -1.185 -4.798 1.00 89.38 76 ALA A N 1
ATOM 623 C CA . ALA A 1 76 ? 8.992 -1.615 -3.789 1.00 89.38 76 ALA A CA 1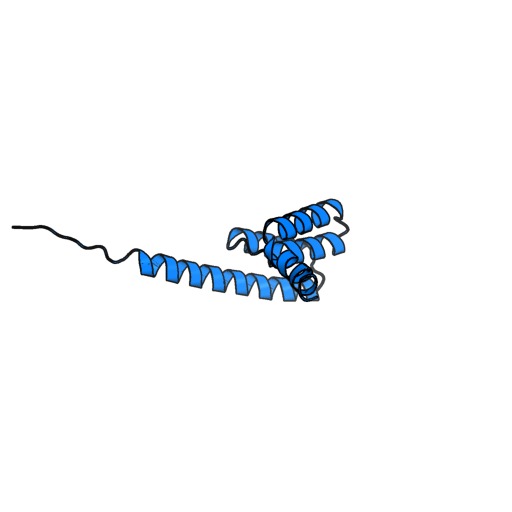
ATOM 624 C C . ALA A 1 76 ? 7.671 -2.061 -4.433 1.00 89.38 76 ALA A C 1
ATOM 626 O O . ALA A 1 76 ? 7.063 -3.034 -3.984 1.00 89.38 76 ALA A O 1
ATOM 627 N N . SER A 1 77 ? 7.265 -1.374 -5.504 1.00 91.69 77 SER A N 1
ATOM 628 C CA . SER A 1 77 ? 6.087 -1.703 -6.301 1.00 91.69 77 SER A CA 1
ATOM 629 C C . SER A 1 77 ? 6.194 -3.097 -6.919 1.00 91.69 77 SER A C 1
ATOM 631 O O . SER A 1 77 ? 5.290 -3.908 -6.720 1.00 91.69 77 SER A O 1
ATOM 633 N N . VAL A 1 78 ? 7.326 -3.414 -7.563 1.00 91.06 78 VAL A N 1
ATOM 634 C CA . VAL A 1 78 ? 7.589 -4.746 -8.137 1.00 91.06 78 VAL A CA 1
ATOM 635 C C . VAL A 1 78 ? 7.505 -5.823 -7.059 1.00 91.06 78 VAL A C 1
ATOM 637 O O . VAL A 1 78 ? 6.749 -6.773 -7.220 1.00 91.06 78 VAL A O 1
ATOM 640 N N . LYS A 1 79 ? 8.156 -5.631 -5.903 1.00 90.75 79 LYS A N 1
ATOM 641 C CA . LYS A 1 79 ? 8.075 -6.593 -4.787 1.00 90.75 79 LYS A CA 1
ATOM 642 C C . LYS A 1 79 ? 6.640 -6.827 -4.303 1.00 90.75 79 LYS A C 1
ATOM 644 O O . LYS A 1 79 ? 6.292 -7.946 -3.932 1.00 90.75 79 LYS A O 1
ATOM 649 N N . SER A 1 80 ? 5.807 -5.785 -4.281 1.00 88.00 80 SER A N 1
ATOM 650 C CA . SER A 1 80 ? 4.395 -5.918 -3.905 1.00 88.00 80 SER A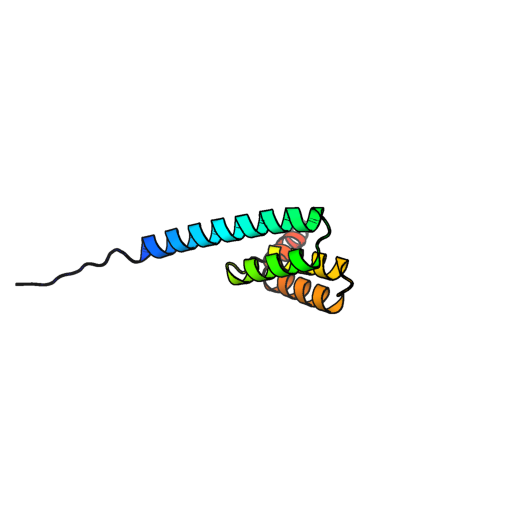 CA 1
ATOM 651 C C . SER A 1 80 ? 3.584 -6.655 -4.980 1.00 88.00 80 SER A C 1
ATOM 653 O O . SER A 1 80 ? 2.719 -7.455 -4.635 1.00 88.00 80 SER A O 1
ATOM 655 N N . PHE A 1 81 ? 3.875 -6.452 -6.267 1.00 87.44 81 PHE A N 1
ATOM 656 C CA . PHE A 1 81 ? 3.250 -7.226 -7.345 1.00 87.44 81 PHE A CA 1
ATOM 657 C C . PHE A 1 81 ? 3.705 -8.690 -7.357 1.00 87.44 81 PHE A C 1
ATOM 659 O O . PHE A 1 81 ? 2.868 -9.574 -7.500 1.00 87.44 81 PHE A O 1
ATOM 666 N N . ASP A 1 82 ? 4.979 -8.970 -7.091 1.00 88.44 82 ASP A N 1
ATOM 667 C CA . ASP A 1 82 ? 5.476 -10.342 -6.942 1.00 88.44 82 ASP A CA 1
ATOM 668 C C . ASP A 1 82 ? 4.778 -11.062 -5.783 1.00 88.44 82 ASP A C 1
ATOM 670 O O . ASP A 1 82 ? 4.408 -12.231 -5.893 1.00 88.44 82 ASP A O 1
ATOM 674 N N . ALA A 1 83 ? 4.568 -10.363 -4.662 1.00 85.56 83 ALA A N 1
ATOM 675 C CA . ALA A 1 83 ? 3.809 -10.892 -3.534 1.00 85.56 83 ALA A CA 1
ATOM 676 C C . ALA A 1 83 ? 2.345 -11.167 -3.911 1.00 85.56 83 ALA A C 1
ATOM 678 O O . ALA A 1 83 ? 1.807 -12.196 -3.515 1.00 85.56 83 ALA A O 1
ATOM 679 N N . TYR A 1 84 ? 1.718 -10.300 -4.714 1.00 85.44 84 TYR A N 1
ATOM 680 C CA . TYR A 1 84 ? 0.367 -10.525 -5.231 1.00 85.44 84 TYR A CA 1
ATOM 681 C C . TYR A 1 84 ? 0.276 -11.799 -6.080 1.00 85.44 84 TYR A C 1
ATOM 683 O O . TYR A 1 84 ? -0.590 -12.635 -5.827 1.00 85.44 84 TYR A O 1
ATOM 691 N N . VAL A 1 85 ? 1.199 -11.974 -7.029 1.00 82.56 85 VAL A N 1
ATOM 692 C CA . VAL A 1 85 ? 1.265 -13.155 -7.905 1.00 82.56 85 VAL A CA 1
ATOM 693 C C . VAL A 1 85 ? 1.492 -14.432 -7.088 1.00 82.56 85 VAL A C 1
ATOM 695 O O . VAL A 1 85 ? 0.834 -15.443 -7.317 1.00 82.56 85 VAL A O 1
ATOM 698 N N . LYS A 1 86 ? 2.368 -14.382 -6.075 1.00 82.31 86 LYS A N 1
ATOM 699 C CA . LYS A 1 86 ? 2.619 -15.515 -5.167 1.00 82.31 86 LYS A CA 1
ATOM 700 C C . LYS A 1 86 ? 1.438 -15.844 -4.257 1.00 82.31 86 LYS A C 1
ATOM 702 O O . LYS A 1 86 ? 1.225 -17.015 -3.962 1.00 82.31 86 LYS A O 1
ATOM 707 N N . ALA A 1 87 ? 0.712 -14.834 -3.780 1.00 74.94 87 ALA A N 1
ATOM 708 C CA . ALA A 1 87 ? -0.412 -15.004 -2.859 1.00 74.94 87 ALA A CA 1
ATOM 709 C C . ALA A 1 87 ? -1.700 -15.434 -3.578 1.00 74.94 87 ALA A C 1
ATOM 711 O O . ALA A 1 87 ? -2.539 -16.114 -2.993 1.00 74.94 87 ALA A O 1
ATOM 712 N N . ALA A 1 88 ? -1.859 -15.064 -4.849 1.00 67.25 88 ALA A N 1
ATOM 713 C CA . ALA A 1 88 ? -2.951 -15.517 -5.699 1.00 67.25 88 ALA A CA 1
ATOM 714 C C . ALA A 1 88 ? -2.420 -16.197 -6.971 1.00 67.25 88 ALA A C 1
ATOM 716 O O . ALA A 1 88 ? -2.647 -15.690 -8.073 1.00 67.25 88 ALA A O 1
ATOM 717 N N . PRO A 1 89 ? -1.820 -17.399 -6.855 1.00 59.97 89 PRO A N 1
ATOM 718 C CA . PRO A 1 89 ? -1.480 -18.198 -8.032 1.00 59.97 89 PRO A CA 1
ATOM 719 C C . PRO A 1 89 ? -2.744 -18.544 -8.842 1.00 59.97 89 PRO A C 1
ATOM 721 O O . PRO A 1 89 ? -2.676 -18.750 -10.049 1.00 59.97 89 PRO A O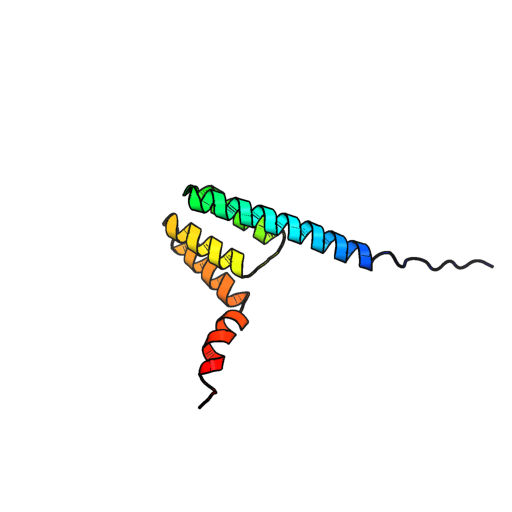 1
ATOM 724 N N . ASN A 1 90 ? -3.923 -18.503 -8.200 1.00 52.34 90 ASN A N 1
ATOM 725 C CA . ASN A 1 90 ? -5.224 -18.674 -8.847 1.00 52.34 90 ASN A CA 1
ATOM 726 C C . ASN A 1 90 ? -5.868 -17.392 -9.422 1.00 52.34 90 ASN A C 1
ATOM 728 O O . ASN A 1 90 ? -6.907 -17.459 -10.078 1.00 52.34 90 ASN A O 1
ATOM 732 N N . ALA A 1 91 ? -5.282 -16.208 -9.209 1.00 53.69 91 ALA A N 1
ATOM 733 C CA . ALA A 1 91 ? -5.659 -15.016 -9.980 1.00 53.69 91 ALA A CA 1
ATOM 734 C C . ALA A 1 91 ? -4.994 -15.047 -11.367 1.00 53.69 91 ALA A C 1
ATOM 736 O O . ALA A 1 91 ? -5.653 -14.765 -12.368 1.00 53.69 91 ALA A O 1
ATOM 737 N N . GLU A 1 92 ? -3.739 -15.507 -11.428 1.00 48.34 92 GLU A N 1
ATOM 738 C CA . GLU A 1 92 ? -3.076 -15.954 -12.663 1.00 48.34 92 GLU A CA 1
ATOM 739 C C . GLU A 1 92 ? -3.825 -17.152 -13.277 1.00 48.34 92 GLU A C 1
ATOM 741 O O . GLU A 1 92 ? -4.011 -17.219 -14.496 1.00 48.34 92 GLU A O 1
ATOM 746 N N . SER A 1 93 ? -4.389 -18.043 -12.440 1.00 45.16 93 SER A N 1
ATOM 747 C CA . SER A 1 93 ? -5.209 -19.161 -12.920 1.00 45.16 93 SER A CA 1
ATOM 748 C C . SER A 1 93 ? -6.543 -18.746 -13.579 1.00 45.16 93 SER A C 1
ATOM 750 O O . SER A 1 93 ? -7.320 -19.604 -13.987 1.00 45.16 93 SER A O 1
ATOM 752 N N . ARG A 1 94 ? -6.829 -17.453 -13.753 1.00 45.38 94 ARG A N 1
ATOM 753 C CA . ARG A 1 94 ? -7.953 -16.994 -14.585 1.00 45.38 94 ARG A CA 1
ATOM 754 C C . ARG A 1 94 ? -7.536 -16.552 -15.993 1.00 45.38 94 ARG A C 1
ATOM 756 O O . ARG A 1 94 ? -8.401 -16.234 -16.806 1.00 45.38 94 ARG A O 1
ATOM 763 N N . GLN A 1 95 ? -6.237 -16.558 -16.305 1.00 49.31 95 GLN A N 1
ATOM 764 C CA . GLN A 1 95 ? -5.717 -16.243 -17.643 1.00 49.31 95 GLN A CA 1
ATOM 765 C C . GLN A 1 95 ? -5.508 -17.502 -18.514 1.00 49.31 95 GLN A C 1
ATOM 767 O O . GLN A 1 95 ? -5.813 -17.474 -19.703 1.00 49.31 95 GLN A O 1
ATOM 772 N N . TRP A 1 96 ? -5.087 -18.632 -17.932 1.00 46.88 96 TRP A N 1
ATOM 773 C CA . TRP A 1 96 ? -4.934 -19.936 -18.618 1.00 46.88 96 TRP A CA 1
ATOM 774 C C . TRP A 1 96 ? -6.241 -20.728 -18.843 1.00 46.88 96 TRP A C 1
ATOM 776 O O . TRP A 1 96 ? -6.270 -21.579 -19.727 1.00 46.88 96 TRP A O 1
ATOM 786 N N . GLU A 1 97 ? -7.348 -20.436 -18.143 1.00 47.12 97 GLU A N 1
ATOM 787 C CA . GLU A 1 97 ? -8.642 -21.121 -18.372 1.00 47.12 97 GLU A CA 1
ATOM 788 C C . GLU A 1 97 ? -9.282 -20.785 -19.737 1.00 47.12 97 GLU A C 1
ATOM 790 O O . GLU A 1 97 ? -10.247 -21.423 -20.149 1.00 47.12 97 GLU A O 1
ATOM 795 N N . ARG A 1 98 ? -8.713 -19.838 -20.499 1.00 47.31 98 ARG A N 1
ATOM 796 C CA . ARG A 1 98 ? -9.036 -19.648 -21.926 1.00 47.31 98 ARG A CA 1
ATOM 797 C C . ARG A 1 98 ? -8.135 -20.430 -22.885 1.00 47.31 98 ARG A C 1
ATOM 799 O O . ARG A 1 98 ? -8.473 -20.535 -24.058 1.00 47.31 98 ARG A O 1
ATOM 806 N N . GLY A 1 99 ? -7.008 -20.965 -22.420 1.00 53.25 99 GLY A N 1
ATOM 807 C CA . GLY A 1 99 ? -6.030 -21.656 -23.266 1.00 53.25 99 GLY A CA 1
ATOM 808 C C . GLY A 1 99 ? -6.329 -23.136 -23.517 1.00 53.25 99 GLY A C 1
ATOM 809 O O . GLY A 1 99 ? -5.750 -23.701 -24.434 1.00 53.25 99 GLY A O 1
ATOM 810 N N . ILE A 1 100 ? -7.225 -23.752 -22.735 1.00 47.56 100 ILE A N 1
ATOM 811 C CA . ILE A 1 100 ? -7.586 -25.185 -22.831 1.00 47.56 100 ILE A CA 1
ATOM 812 C C . ILE A 1 100 ? -9.036 -25.381 -23.325 1.00 47.56 100 ILE A C 1
ATOM 814 O O . ILE A 1 100 ? -9.635 -26.434 -23.146 1.00 47.56 100 ILE A O 1
ATOM 818 N N . SER A 1 101 ? -9.638 -24.352 -23.931 1.00 50.56 101 SER A N 1
ATOM 819 C CA . SER A 1 101 ? -10.908 -24.471 -24.672 1.00 50.56 101 SER A CA 1
ATOM 820 C C . SER A 1 101 ? -10.695 -24.383 -26.187 1.00 50.56 101 SER A C 1
ATOM 822 O O . SER A 1 101 ? -11.467 -23.720 -26.878 1.00 50.56 101 SER A O 1
ATOM 824 N N . MET A 1 102 ? -9.647 -25.041 -26.692 1.00 41.31 102 MET A N 1
ATOM 825 C CA . MET A 1 102 ? -9.536 -25.515 -28.077 1.00 41.31 102 MET A CA 1
ATOM 826 C C . MET A 1 102 ? -8.822 -26.862 -28.102 1.00 41.31 102 MET A C 1
ATOM 828 O O . MET A 1 102 ? -7.859 -27.019 -27.319 1.00 41.31 102 MET A O 1
#

Secondary structure (DSSP, 8-state):
---------HHHHHHHHHHHHHHHHHHHHHHHHHHHHTT-HHHHHHHHHHHHHH---HHHHHHHHHHHHHTT-HHHHHHHHHHHHHH-HHHHTTTGGGTT--